Protein AF-A0A957PPC4-F1 (afdb_monomer)

Radius of gyration: 16.41 Å; Cα contacts (8 Å, |Δi|>4): 65; chains: 1; bounding box: 37×29×47 Å

Structure (mmCIF, N/CA/C/O backbone):
data_AF-A0A957PPC4-F1
#
_entry.id   AF-A0A957PPC4-F1
#
loop_
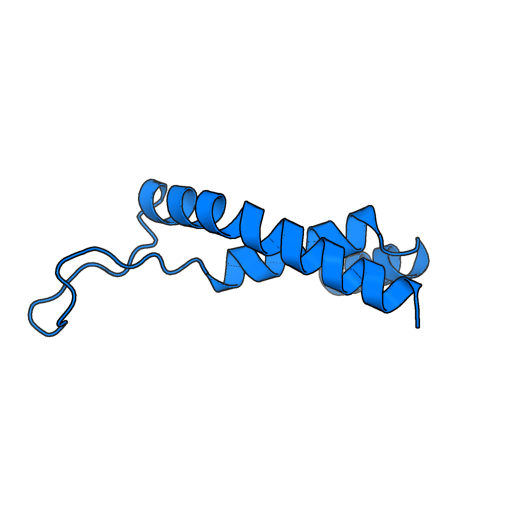_atom_site.group_PDB
_atom_site.id
_atom_site.type_symbol
_atom_site.label_atom_id
_atom_site.label_alt_id
_atom_site.label_comp_id
_atom_site.label_asym_id
_atom_site.label_entity_id
_atom_site.label_seq_id
_atom_site.pdbx_PDB_ins_code
_atom_site.Cartn_x
_atom_site.Cartn_y
_atom_site.Cartn_z
_atom_site.occupancy
_atom_site.B_iso_or_equiv
_atom_site.auth_seq_id
_atom_site.auth_comp_id
_atom_site.auth_asym_id
_atom_site.auth_atom_id
_atom_site.pdbx_PDB_model_num
ATOM 1 N N . MET A 1 1 ? 23.237 -2.535 -11.987 1.00 65.69 1 MET A N 1
ATOM 2 C CA . MET A 1 1 ? 23.130 -1.801 -10.703 1.00 65.69 1 MET A CA 1
ATOM 3 C C . MET A 1 1 ? 22.230 -0.580 -10.816 1.00 65.69 1 MET A C 1
ATOM 5 O O . MET A 1 1 ? 21.269 -0.492 -10.067 1.00 65.69 1 MET A O 1
ATOM 9 N N . THR A 1 2 ? 22.451 0.297 -11.796 1.00 79.69 2 THR A N 1
ATOM 10 C CA . THR A 1 2 ? 21.583 1.454 -12.084 1.00 79.69 2 THR A CA 1
ATOM 11 C C . THR A 1 2 ? 20.080 1.146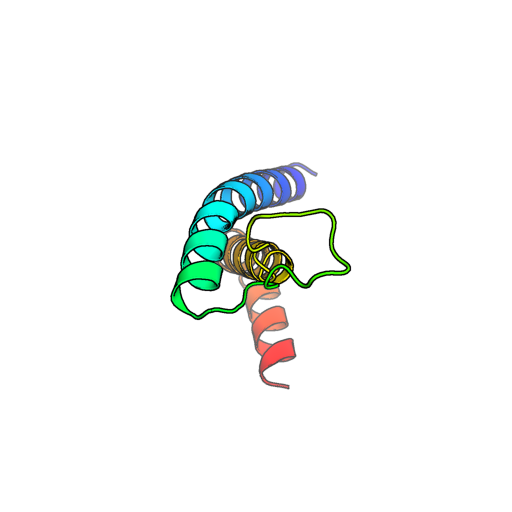 -12.244 1.00 79.69 2 THR A C 1
ATOM 13 O O . THR A 1 2 ? 19.301 1.850 -11.606 1.00 79.69 2 THR A O 1
ATOM 16 N N . PRO A 1 3 ? 19.618 0.103 -12.974 1.00 75.31 3 PRO A N 1
ATOM 17 C CA . PRO A 1 3 ? 18.178 -0.157 -13.105 1.00 75.31 3 PRO A CA 1
ATOM 18 C C . PRO A 1 3 ? 17.522 -0.578 -11.784 1.00 75.31 3 PRO A C 1
ATOM 20 O O . PRO A 1 3 ? 16.411 -0.155 -11.492 1.00 75.31 3 PRO A O 1
ATOM 23 N N . TYR A 1 4 ? 18.229 -1.340 -10.945 1.00 78.25 4 TYR A N 1
ATOM 24 C CA . TYR A 1 4 ? 17.720 -1.764 -9.638 1.00 78.25 4 TYR A CA 1
ATOM 25 C C . TYR A 1 4 ? 17.573 -0.587 -8.667 1.00 78.25 4 TYR A C 1
ATOM 27 O O . TYR A 1 4 ? 16.599 -0.524 -7.922 1.00 78.25 4 TYR A O 1
ATOM 35 N N . LEU A 1 5 ? 18.498 0.380 -8.709 1.00 83.25 5 LEU A N 1
ATOM 36 C CA . LEU A 1 5 ? 18.393 1.608 -7.916 1.00 83.25 5 LEU A CA 1
ATOM 37 C C . LEU A 1 5 ? 17.215 2.481 -8.365 1.00 83.25 5 LEU A C 1
ATOM 39 O O . LEU A 1 5 ? 16.506 3.020 -7.519 1.00 83.25 5 LEU A O 1
ATOM 43 N N . LEU A 1 6 ? 16.966 2.583 -9.675 1.00 81.25 6 LEU A N 1
ATOM 44 C CA . LEU A 1 6 ? 15.804 3.302 -10.208 1.00 81.25 6 LEU A CA 1
ATOM 45 C C . LEU A 1 6 ? 14.486 2.627 -9.806 1.00 81.25 6 LEU A C 1
ATOM 47 O O . LEU A 1 6 ? 13.553 3.311 -9.388 1.00 81.25 6 LEU A O 1
ATOM 51 N N . MET A 1 7 ? 14.429 1.293 -9.851 1.00 77.44 7 MET A N 1
ATOM 52 C CA . MET A 1 7 ? 13.282 0.524 -9.358 1.00 77.44 7 MET A CA 1
ATOM 53 C C . MET A 1 7 ? 13.045 0.776 -7.866 1.00 77.44 7 MET A C 1
ATOM 55 O O . MET A 1 7 ? 11.934 1.135 -7.485 1.00 77.44 7 MET A O 1
ATOM 59 N N . ALA A 1 8 ? 14.082 0.688 -7.029 1.00 79.62 8 ALA A N 1
ATOM 60 C CA . ALA A 1 8 ? 13.962 0.926 -5.591 1.00 79.62 8 ALA A CA 1
ATOM 61 C C . ALA A 1 8 ? 13.519 2.365 -5.265 1.00 79.62 8 ALA A C 1
ATOM 63 O O . ALA A 1 8 ? 12.617 2.566 -4.452 1.00 79.62 8 ALA A O 1
ATOM 64 N N . ALA A 1 9 ? 14.100 3.367 -5.934 1.00 85.69 9 ALA A N 1
ATOM 65 C CA . ALA A 1 9 ? 13.729 4.769 -5.753 1.00 85.69 9 ALA A CA 1
ATOM 66 C C . ALA A 1 9 ? 12.279 5.037 -6.187 1.00 85.69 9 ALA A C 1
ATOM 68 O O . ALA A 1 9 ? 11.529 5.696 -5.466 1.00 85.69 9 ALA A O 1
ATOM 69 N N . SER A 1 10 ? 11.854 4.482 -7.325 1.00 80.19 10 SER A 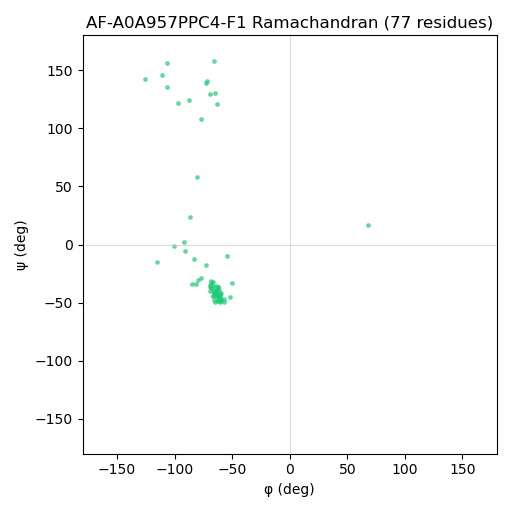N 1
ATOM 70 C CA . SER A 1 10 ? 10.468 4.605 -7.791 1.00 80.19 10 SER A CA 1
ATOM 71 C C . SER A 1 10 ? 9.477 3.939 -6.830 1.00 80.19 10 SER A C 1
ATOM 73 O O . SER A 1 10 ? 8.462 4.544 -6.487 1.00 80.19 10 SER A O 1
ATOM 75 N N . ALA A 1 11 ? 9.801 2.746 -6.319 1.00 79.38 11 ALA A N 1
ATOM 76 C CA . ALA A 1 11 ? 8.980 2.031 -5.349 1.00 79.38 11 ALA A CA 1
ATOM 77 C C . ALA A 1 11 ? 8.850 2.816 -4.038 1.00 79.38 11 ALA A C 1
ATOM 79 O O . ALA A 1 11 ? 7.760 2.885 -3.475 1.00 79.38 11 ALA A O 1
ATOM 80 N N . LEU A 1 12 ? 9.926 3.468 -3.585 1.00 83.69 12 LEU A N 1
ATOM 81 C CA . LEU A 1 12 ? 9.902 4.330 -2.405 1.00 83.69 12 LEU A CA 1
ATOM 82 C C . LEU A 1 12 ? 8.957 5.525 -2.596 1.00 83.69 12 LEU A C 1
ATOM 84 O O . LEU A 1 12 ? 8.114 5.789 -1.739 1.00 83.69 12 LEU A O 1
ATOM 88 N N . VAL A 1 13 ? 9.056 6.222 -3.732 1.00 87.44 13 VAL A N 1
ATOM 89 C CA . VAL A 1 13 ? 8.183 7.366 -4.050 1.00 87.44 13 VAL A CA 1
ATOM 90 C C . VAL A 1 13 ? 6.719 6.926 -4.136 1.00 87.44 13 VAL A C 1
ATOM 92 O O . VAL A 1 13 ? 5.842 7.559 -3.541 1.00 87.44 13 VAL A O 1
ATOM 95 N N . LEU A 1 14 ? 6.451 5.806 -4.811 1.00 83.25 14 LEU A N 1
ATOM 96 C CA . LEU A 1 14 ? 5.110 5.231 -4.920 1.00 83.25 14 LEU A CA 1
ATOM 97 C C . LEU A 1 14 ? 4.559 4.789 -3.559 1.00 83.25 14 LEU A C 1
ATOM 99 O O . LEU A 1 14 ? 3.380 5.013 -3.286 1.00 83.25 14 LEU A O 1
ATOM 103 N N . ALA A 1 15 ? 5.384 4.214 -2.683 1.00 81.81 15 ALA A N 1
ATOM 104 C CA . ALA A 1 15 ? 4.979 3.801 -1.341 1.00 81.81 15 ALA A CA 1
ATOM 105 C C . ALA A 1 15 ? 4.622 5.006 -0.466 1.00 81.81 15 ALA A C 1
ATOM 107 O O . ALA A 1 15 ? 3.569 5.008 0.180 1.00 81.81 15 ALA A O 1
ATOM 108 N N . ILE A 1 16 ? 5.437 6.063 -0.499 1.00 85.38 16 ILE A N 1
ATOM 109 C CA . ILE A 1 16 ? 5.157 7.311 0.223 1.00 85.38 16 ILE A CA 1
ATOM 110 C C . ILE A 1 16 ? 3.840 7.929 -0.264 1.00 85.38 16 ILE A C 1
ATOM 112 O O . ILE A 1 16 ? 3.024 8.329 0.564 1.00 85.38 16 ILE A O 1
ATOM 116 N N . GLY A 1 17 ? 3.585 7.945 -1.577 1.00 84.50 17 GLY A N 1
ATOM 117 C CA . GLY A 1 17 ? 2.325 8.441 -2.146 1.00 84.50 17 GLY A CA 1
ATOM 118 C C . GLY A 1 17 ? 1.110 7.551 -1.850 1.00 84.50 17 GLY A C 1
ATOM 119 O O . GLY A 1 17 ? 0.013 8.053 -1.604 1.00 84.50 17 GLY A O 1
ATOM 120 N N . SER A 1 18 ? 1.299 6.231 -1.806 1.00 81.56 18 SER A N 1
ATOM 121 C CA . SER A 1 18 ? 0.222 5.257 -1.565 1.00 81.56 18 SER A CA 1
ATOM 122 C C . SER A 1 18 ? -0.180 5.177 -0.091 1.00 81.56 18 SER A C 1
ATOM 124 O O . SER A 1 18 ? -1.340 4.913 0.221 1.00 81.56 18 SER A O 1
ATOM 126 N N . THR A 1 19 ? 0.740 5.456 0.833 1.00 84.81 19 THR A N 1
ATOM 127 C CA . THR A 1 19 ? 0.499 5.419 2.285 1.00 84.81 19 THR A CA 1
ATOM 128 C C . THR A 1 19 ? -0.651 6.335 2.751 1.00 84.81 19 THR A C 1
ATOM 130 O O . THR A 1 19 ? -1.547 5.848 3.449 1.00 84.81 19 THR A O 1
ATOM 133 N N . PRO A 1 20 ? -0.734 7.631 2.372 1.00 83.44 20 PRO A N 1
ATOM 134 C CA . PRO A 1 20 ? -1.863 8.481 2.751 1.00 83.44 20 PRO A CA 1
ATOM 135 C C . PRO A 1 20 ? -3.172 8.071 2.065 1.00 83.44 20 PRO A C 1
ATOM 137 O O . PRO A 1 20 ? -4.241 8.228 2.661 1.00 83.44 20 PRO A O 1
ATOM 140 N N . VAL A 1 21 ? -3.114 7.523 0.846 1.00 82.94 21 VAL A N 1
ATOM 141 C CA . VAL A 1 21 ? -4.297 6.995 0.146 1.00 82.94 21 VAL A CA 1
ATOM 142 C C . VAL A 1 21 ? -4.848 5.798 0.909 1.00 82.94 21 VAL A C 1
ATOM 144 O O . VAL A 1 21 ? -6.025 5.780 1.264 1.00 82.94 21 VAL A O 1
ATOM 147 N N . MET A 1 22 ? -3.984 4.848 1.255 1.00 83.38 22 MET A N 1
ATOM 148 C CA . MET A 1 22 ? -4.373 3.645 1.974 1.00 83.38 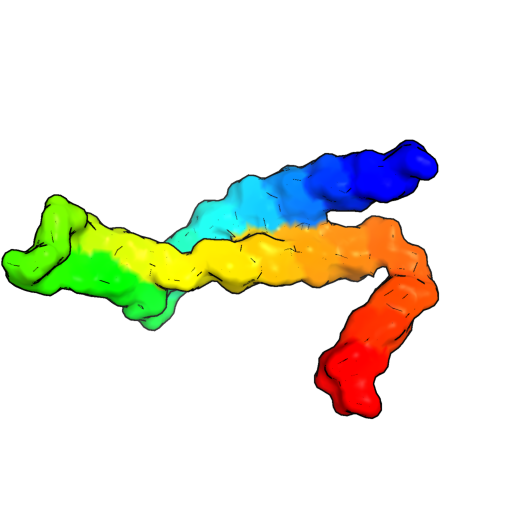22 MET A CA 1
ATOM 149 C C . MET A 1 22 ? -4.846 3.953 3.399 1.00 83.38 22 MET A C 1
ATOM 151 O O . MET A 1 22 ? -5.784 3.328 3.887 1.00 83.38 22 MET A O 1
ATOM 155 N N . ARG A 1 23 ? -4.294 4.991 4.039 1.00 82.19 23 ARG A N 1
ATOM 156 C CA . ARG A 1 23 ? -4.822 5.531 5.301 1.00 82.19 23 ARG A CA 1
ATOM 157 C C . ARG A 1 23 ? -6.256 6.049 5.152 1.00 82.19 23 ARG A C 1
ATOM 159 O O . ARG A 1 23 ? -7.094 5.745 5.997 1.00 82.19 23 ARG A O 1
ATOM 166 N N . LYS A 1 24 ? -6.563 6.809 4.093 1.00 83.06 24 LYS A N 1
ATOM 167 C CA . LYS A 1 24 ? -7.935 7.286 3.825 1.00 83.06 24 LYS A CA 1
ATOM 168 C C . LYS A 1 24 ? -8.888 6.126 3.537 1.00 83.06 24 LYS A C 1
ATOM 170 O O . LYS A 1 24 ? -10.004 6.131 4.043 1.00 83.06 24 LYS A O 1
ATOM 175 N N . VAL A 1 25 ? -8.441 5.135 2.767 1.00 83.50 25 VAL A N 1
ATOM 176 C CA . VAL A 1 25 ? -9.194 3.903 2.481 1.00 83.50 25 VAL A CA 1
ATOM 177 C C . VAL A 1 25 ? -9.478 3.144 3.779 1.00 83.50 25 VAL A C 1
ATOM 179 O O . VAL A 1 25 ? -10.631 2.827 4.044 1.00 83.50 25 VAL A O 1
ATOM 182 N N . ALA A 1 26 ? -8.475 2.943 4.637 1.00 83.50 26 ALA A N 1
ATOM 183 C CA . ALA A 1 26 ? -8.630 2.249 5.917 1.00 83.50 26 ALA A CA 1
ATOM 184 C C . ALA A 1 26 ? -9.694 2.907 6.799 1.00 83.50 26 ALA A C 1
ATOM 186 O O . ALA A 1 26 ? -10.583 2.230 7.303 1.00 83.50 26 ALA A O 1
ATOM 187 N N . ILE A 1 27 ? -9.645 4.236 6.925 1.00 82.88 27 ILE A N 1
ATOM 188 C CA . ILE A 1 27 ? -10.627 5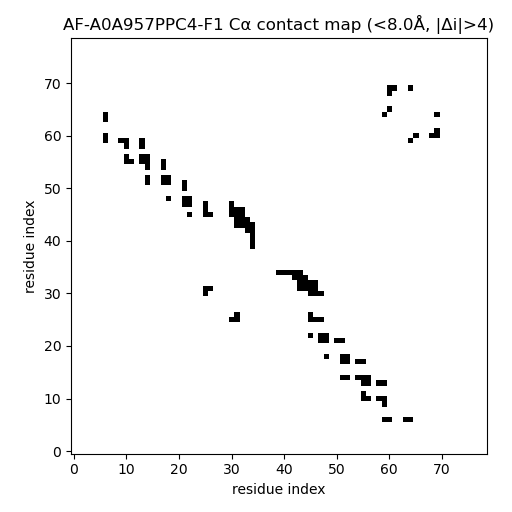.000 7.703 1.00 82.88 27 ILE A CA 1
ATOM 189 C C . ILE A 1 27 ? -12.016 4.922 7.054 1.00 82.88 27 ILE A C 1
ATOM 191 O O . ILE A 1 27 ? -13.005 4.732 7.755 1.00 82.88 27 ILE A O 1
ATOM 195 N N . ARG A 1 28 ? -12.104 5.030 5.721 1.00 82.44 28 ARG A N 1
ATOM 196 C CA . ARG A 1 28 ? -13.382 5.025 4.991 1.00 82.44 28 ARG A CA 1
ATOM 197 C C . ARG A 1 28 ? -14.095 3.675 5.028 1.00 82.44 28 ARG A C 1
ATOM 199 O O . ARG A 1 28 ? -15.317 3.655 5.103 1.00 82.44 28 ARG A O 1
ATOM 206 N N . TYR A 1 29 ? -13.348 2.577 4.975 1.00 83.00 29 TYR A N 1
ATOM 207 C CA . TYR A 1 29 ? -13.888 1.217 5.049 1.00 83.00 29 TYR A CA 1
ATOM 208 C C . TYR A 1 29 ? -13.939 0.665 6.482 1.00 83.00 29 TYR A C 1
ATOM 210 O O . TYR A 1 29 ? -14.314 -0.486 6.673 1.00 83.00 29 TYR A O 1
ATOM 218 N N . GLY A 1 30 ? -13.555 1.455 7.493 1.00 78.19 30 GLY A N 1
ATOM 219 C CA . GLY A 1 30 ? -13.557 1.015 8.891 1.00 78.19 30 GLY A CA 1
ATOM 220 C C . GLY A 1 30 ? -12.514 -0.062 9.212 1.00 78.19 30 GLY A C 1
ATOM 221 O O . GLY A 1 30 ? -12.599 -0.692 10.262 1.00 78.19 30 GLY A O 1
ATOM 222 N N . VAL A 1 31 ? -11.508 -0.258 8.349 1.00 82.06 31 VAL A N 1
ATOM 223 C CA . VAL A 1 31 ? -10.368 -1.172 8.565 1.00 82.06 31 VAL A CA 1
ATOM 224 C C . VAL A 1 31 ? -9.339 -0.490 9.470 1.00 82.06 31 VAL A C 1
ATOM 226 O O . VAL A 1 31 ? -8.183 -0.231 9.113 1.00 82.06 31 VAL A O 1
ATOM 229 N N . VAL A 1 32 ? -9.813 -0.118 10.651 1.00 81.38 32 VAL A N 1
ATOM 230 C CA . VAL A 1 32 ? -9.059 0.577 11.683 1.00 81.38 32 VAL A CA 1
ATOM 231 C C . VAL A 1 32 ? -9.158 -0.205 12.979 1.00 81.38 32 VAL A C 1
ATOM 233 O O . VAL A 1 32 ? -10.197 -0.764 13.318 1.00 81.38 32 VAL A O 1
ATOM 236 N N . ASP A 1 33 ? -8.061 -0.230 13.714 1.00 79.38 33 ASP A N 1
ATOM 237 C CA . ASP A 1 33 ? -8.032 -0.756 15.061 1.00 79.38 33 ASP A CA 1
ATOM 238 C C . ASP A 1 33 ? -8.657 0.273 16.006 1.00 79.38 33 ASP A C 1
ATOM 240 O O . ASP A 1 33 ? -8.092 1.348 16.241 1.00 79.38 33 ASP A O 1
ATOM 244 N N . ALA A 1 34 ? -9.863 -0.031 16.487 1.00 73.06 34 ALA A N 1
ATOM 245 C CA . ALA A 1 34 ? -10.606 0.846 17.375 1.00 73.06 34 ALA A CA 1
ATOM 246 C C . ALA A 1 34 ? -9.981 0.854 18.785 1.00 73.06 34 ALA A C 1
ATOM 248 O O . ALA A 1 34 ? -9.607 -0.198 19.319 1.00 73.06 34 ALA A O 1
ATOM 249 N N . PRO A 1 35 ? -9.888 2.027 19.431 1.00 72.06 35 PRO A N 1
ATOM 250 C CA . PRO A 1 35 ? -9.358 2.120 20.782 1.00 72.06 35 PRO A CA 1
ATOM 251 C C . PRO A 1 35 ? -10.263 1.342 21.749 1.00 72.06 35 PRO A C 1
ATOM 253 O O . PRO A 1 35 ? -11.456 1.602 21.867 1.00 72.06 35 PRO A O 1
ATOM 256 N N . THR A 1 36 ? -9.692 0.350 22.431 1.00 70.12 36 THR A N 1
ATOM 257 C CA . THR A 1 36 ? -10.358 -0.430 23.490 1.00 70.12 36 THR A CA 1
ATOM 258 C C . THR A 1 36 ? -9.786 -0.001 24.841 1.00 70.12 36 THR A C 1
ATOM 260 O O . THR A 1 36 ? -8.637 0.423 24.890 1.00 70.12 36 THR A O 1
ATOM 263 N N . ALA A 1 37 ? -10.511 -0.179 25.950 1.00 66.88 37 ALA A N 1
ATOM 264 C CA . ALA A 1 37 ? -10.095 0.217 27.310 1.00 66.88 37 ALA A CA 1
ATOM 265 C C . ALA A 1 37 ? -8.723 -0.327 27.793 1.00 66.88 37 ALA A C 1
ATOM 267 O O . ALA A 1 37 ? -8.219 0.100 28.824 1.00 66.88 37 ALA A O 1
ATOM 268 N N . ARG A 1 38 ? -8.105 -1.260 27.053 1.00 71.94 38 ARG A N 1
ATOM 269 C CA . ARG A 1 38 ? -6.748 -1.788 27.284 1.00 71.94 38 ARG A CA 1
ATOM 270 C C . ARG A 1 38 ? -5.655 -1.187 26.380 1.00 71.94 38 ARG A C 1
ATOM 272 O O . ARG A 1 38 ? -4.501 -1.583 26.508 1.00 71.94 38 ARG A O 1
ATOM 279 N N . LYS A 1 39 ? -5.984 -0.280 25.453 1.00 64.75 39 LYS A N 1
ATOM 280 C CA . LYS A 1 39 ? -5.038 0.311 24.489 1.00 64.75 39 LYS A CA 1
ATOM 281 C C . LYS A 1 39 ? -4.714 1.759 24.865 1.00 64.75 39 LYS A C 1
ATOM 283 O O . LYS A 1 39 ? -5.602 2.543 25.163 1.00 64.75 39 LYS A O 1
ATOM 288 N N . ILE A 1 40 ? -3.427 2.102 24.807 1.00 74.19 40 ILE A N 1
ATOM 289 C CA . ILE A 1 40 ? -2.870 3.419 25.181 1.00 74.19 40 ILE A CA 1
ATOM 290 C C . ILE A 1 40 ? -3.220 4.513 24.149 1.00 74.19 40 ILE A C 1
ATOM 292 O O . ILE A 1 40 ? -3.129 5.705 24.426 1.00 74.19 40 ILE A O 1
ATOM 296 N N . HIS A 1 41 ? -3.617 4.112 22.939 1.00 64.44 41 HIS A N 1
ATOM 297 C CA . HIS A 1 41 ? -3.947 5.018 21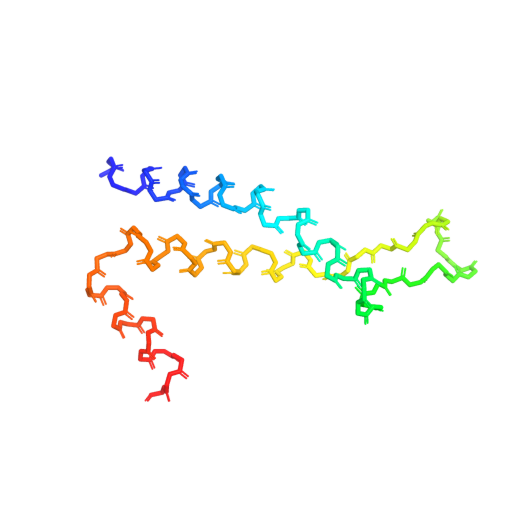.845 1.00 64.44 41 HIS A CA 1
ATOM 298 C C . HIS A 1 41 ? -5.421 5.422 21.917 1.00 64.44 41 HIS A C 1
ATOM 300 O O . HIS A 1 41 ? -6.294 4.562 21.884 1.00 64.44 41 HIS A O 1
ATOM 306 N N . ALA A 1 42 ? -5.694 6.729 21.962 1.00 65.44 42 ALA A N 1
ATOM 307 C CA . ALA A 1 42 ? -7.052 7.283 21.947 1.00 65.44 42 ALA A CA 1
ATOM 308 C C . ALA A 1 42 ? -7.643 7.423 20.529 1.00 65.44 42 ALA A C 1
ATOM 310 O O . ALA A 1 42 ? -8.833 7.673 20.372 1.00 65.44 42 ALA A O 1
ATOM 311 N N . SER A 1 43 ? -6.816 7.289 19.487 1.00 72.06 43 SER A N 1
ATOM 312 C CA . SER A 1 43 ? -7.220 7.430 18.083 1.00 72.06 43 SER A CA 1
ATOM 313 C C . SER A 1 43 ? -7.172 6.090 17.342 1.00 72.06 43 SER A C 1
ATOM 315 O O . SER A 1 43 ? -6.278 5.288 17.615 1.00 72.06 43 SER A O 1
ATOM 317 N N . PRO A 1 44 ? -8.088 5.855 16.384 1.00 72.56 44 PRO A N 1
ATOM 318 C CA . PRO A 1 44 ? -8.112 4.632 15.591 1.00 72.56 44 PRO A CA 1
ATOM 319 C C . PRO A 1 44 ? -6.859 4.506 14.712 1.00 72.56 44 PRO A C 1
ATOM 321 O O . PRO A 1 44 ? -6.498 5.442 13.988 1.00 72.56 44 PRO A O 1
ATOM 324 N N . VAL A 1 45 ? -6.201 3.345 14.760 1.00 79.75 45 VAL A N 1
ATOM 325 C CA . VAL A 1 45 ? -4.963 3.079 14.006 1.00 79.75 45 VAL A CA 1
ATOM 326 C C . VAL A 1 45 ? -5.303 2.328 12.711 1.00 79.75 45 VAL A C 1
ATOM 328 O O . VAL A 1 45 ? -5.896 1.255 12.772 1.00 79.75 45 VAL A O 1
ATOM 331 N N . PRO A 1 46 ? -4.967 2.853 11.520 1.00 81.06 46 PRO A N 1
ATOM 332 C CA . PRO A 1 46 ? -5.272 2.190 10.252 1.00 81.06 46 PRO A CA 1
ATOM 333 C C . PRO A 1 46 ? -4.442 0.911 10.066 1.00 81.06 46 PRO A C 1
ATOM 335 O O . PRO A 1 46 ? -3.218 0.945 10.169 1.00 81.06 46 PRO A O 1
ATOM 338 N N . LEU A 1 47 ? -5.098 -0.204 9.729 1.00 81.69 47 LEU A N 1
ATOM 339 C CA . LEU A 1 47 ? -4.459 -1.528 9.616 1.00 81.69 47 LEU A CA 1
ATOM 340 C C . LEU A 1 47 ? -3.929 -1.849 8.203 1.00 81.69 47 LEU A C 1
ATOM 342 O O . LEU A 1 47 ? -3.257 -2.855 8.001 1.00 81.69 47 LEU A O 1
ATOM 346 N N . LEU A 1 48 ? -4.185 -0.993 7.208 1.00 83.06 48 LEU A N 1
ATOM 347 C CA . LEU A 1 48 ? -3.855 -1.252 5.796 1.00 83.06 48 LEU A CA 1
ATOM 348 C C . LEU A 1 48 ? -2.426 -0.841 5.376 1.00 83.06 48 LEU A C 1
ATOM 350 O O . LEU A 1 48 ? -2.168 -0.608 4.197 1.00 83.06 48 LEU A O 1
ATOM 354 N N . GLY A 1 49 ? -1.474 -0.761 6.309 1.00 77.56 49 GLY A N 1
ATOM 355 C CA . GLY A 1 49 ? -0.086 -0.387 5.993 1.00 77.56 49 GLY A CA 1
ATOM 356 C C . GLY A 1 49 ? 0.589 -1.353 5.009 1.00 77.56 49 GLY A C 1
ATOM 357 O O . GLY A 1 49 ? 1.157 -0.923 4.007 1.00 77.56 49 GLY A O 1
ATOM 358 N N . GLY A 1 50 ? 0.453 -2.665 5.238 1.00 81.19 50 GLY A N 1
ATOM 359 C CA . GLY A 1 50 ? 1.002 -3.691 4.341 1.00 81.19 50 GLY A CA 1
ATOM 360 C C . GLY A 1 50 ? 0.403 -3.642 2.931 1.00 81.19 50 GLY A C 1
ATOM 361 O O . GLY A 1 50 ? 1.125 -3.785 1.948 1.00 81.19 50 GLY A O 1
ATOM 362 N N . GLY A 1 51 ? -0.895 -3.334 2.820 1.00 80.69 51 GLY A N 1
ATOM 363 C CA . GLY A 1 51 ? -1.559 -3.132 1.530 1.00 80.69 51 GLY A CA 1
ATOM 364 C C . GLY A 1 51 ? -0.979 -1.953 0.746 1.00 80.69 51 GLY A C 1
ATOM 365 O O . GLY A 1 51 ? -0.831 -2.042 -0.469 1.00 80.69 51 GLY A O 1
ATOM 366 N N . ALA A 1 52 ? -0.585 -0.870 1.427 1.00 79.38 52 ALA A N 1
ATOM 367 C CA . ALA A 1 52 ? 0.051 0.277 0.778 1.00 79.38 52 ALA A CA 1
ATOM 368 C C . ALA A 1 52 ? 1.395 -0.100 0.135 1.00 79.38 52 ALA A C 1
ATOM 370 O O . ALA A 1 52 ? 1.667 0.293 -0.999 1.00 79.38 52 ALA A O 1
ATOM 371 N N . ILE A 1 53 ? 2.211 -0.887 0.846 1.00 81.38 53 ILE A N 1
ATOM 372 C CA . ILE A 1 53 ? 3.516 -1.357 0.360 1.00 81.38 53 ILE A CA 1
ATOM 373 C C . ILE A 1 53 ? 3.329 -2.317 -0.816 1.00 81.38 53 ILE A C 1
ATOM 375 O O . ILE A 1 53 ? 4.005 -2.183 -1.833 1.00 81.38 53 ILE A O 1
ATOM 379 N N . TYR A 1 54 ? 2.381 -3.248 -0.703 1.00 83.25 54 TYR A N 1
ATOM 380 C CA . TYR A 1 54 ? 2.094 -4.214 -1.757 1.00 83.25 54 TYR A CA 1
ATOM 381 C C . TYR A 1 54 ? 1.645 -3.543 -3.058 1.00 83.25 54 TYR A C 1
ATOM 383 O O . TYR A 1 54 ? 2.192 -3.823 -4.122 1.00 83.25 54 TYR A O 1
ATOM 391 N N . VAL A 1 55 ? 0.700 -2.602 -2.972 1.00 82.25 55 VAL A N 1
ATOM 392 C CA . VAL A 1 55 ? 0.226 -1.846 -4.139 1.00 82.25 55 VAL A CA 1
ATOM 393 C C . VAL A 1 55 ? 1.363 -1.038 -4.762 1.00 82.25 55 VAL A C 1
ATOM 395 O O . VAL A 1 55 ? 1.532 -1.069 -5.978 1.00 82.25 55 VAL A O 1
ATOM 398 N N . ALA A 1 56 ? 2.181 -0.362 -3.952 1.00 80.56 56 ALA A N 1
ATOM 399 C CA . ALA A 1 56 ? 3.326 0.390 -4.457 1.00 80.56 56 ALA A CA 1
ATOM 400 C C . ALA A 1 56 ? 4.349 -0.503 -5.173 1.00 80.56 56 ALA A C 1
ATOM 402 O O . ALA A 1 56 ? 4.868 -0.117 -6.219 1.00 80.56 56 ALA A O 1
ATOM 403 N N . PHE A 1 57 ? 4.603 -1.704 -4.649 1.00 81.25 57 PHE A N 1
ATOM 404 C CA . PHE A 1 57 ? 5.494 -2.682 -5.266 1.00 81.25 57 PHE A CA 1
ATOM 405 C C . PHE A 1 57 ? 4.948 -3.206 -6.601 1.00 81.25 57 PHE A C 1
ATOM 407 O O . PHE A 1 57 ? 5.665 -3.191 -7.600 1.00 81.25 57 PHE A O 1
ATOM 414 N N . VAL A 1 58 ? 3.672 -3.602 -6.646 1.00 81.94 58 VAL A N 1
ATOM 415 C CA . VAL A 1 58 ? 3.017 -4.066 -7.881 1.00 81.94 58 VAL A CA 1
ATOM 416 C C . VAL A 1 58 ? 3.010 -2.963 -8.940 1.00 81.94 58 VAL A C 1
ATOM 418 O O . VAL A 1 58 ? 3.340 -3.221 -10.095 1.00 81.94 58 VAL A O 1
ATOM 421 N N . LEU A 1 59 ? 2.706 -1.719 -8.557 1.00 80.44 59 LEU A N 1
ATOM 422 C CA . LEU A 1 59 ? 2.761 -0.577 -9.471 1.00 80.44 59 LEU A CA 1
ATOM 423 C C . LEU A 1 59 ? 4.188 -0.318 -9.969 1.00 80.44 59 LEU A C 1
ATOM 425 O O . LEU A 1 59 ? 4.381 -0.130 -11.166 1.00 80.44 59 LEU A O 1
ATOM 429 N N . ALA A 1 60 ? 5.195 -0.355 -9.094 1.00 80.75 60 ALA A N 1
ATOM 430 C CA . ALA A 1 60 ? 6.588 -0.189 -9.504 1.00 80.75 60 ALA A CA 1
ATOM 431 C C . ALA A 1 60 ? 7.020 -1.273 -10.507 1.00 80.75 60 ALA A C 1
ATOM 433 O O . ALA A 1 60 ? 7.664 -0.961 -11.507 1.00 80.75 60 ALA A O 1
ATOM 434 N N . LEU A 1 61 ? 6.618 -2.530 -10.293 1.00 78.94 61 LEU A N 1
ATOM 435 C CA . LEU A 1 61 ? 6.898 -3.621 -11.227 1.00 78.94 61 LEU A CA 1
ATOM 436 C C . LEU A 1 61 ? 6.127 -3.499 -12.544 1.00 78.94 61 LEU A C 1
ATOM 438 O O . LEU A 1 61 ? 6.684 -3.807 -13.591 1.00 78.94 61 LEU A O 1
ATOM 442 N N . LEU A 1 62 ? 4.883 -3.025 -12.532 1.00 77.81 62 LEU A N 1
ATOM 443 C CA . LEU A 1 62 ? 4.117 -2.820 -13.765 1.00 77.81 62 LEU A CA 1
ATOM 444 C C . LEU A 1 62 ? 4.667 -1.667 -14.613 1.00 77.81 62 LEU A C 1
ATOM 446 O O . LEU A 1 62 ? 4.703 -1.774 -15.836 1.00 77.81 62 LEU A O 1
ATOM 450 N N . PHE A 1 63 ? 5.086 -0.568 -13.980 1.00 75.88 63 PHE A N 1
ATOM 451 C CA . PHE A 1 63 ? 5.562 0.623 -14.689 1.00 75.88 63 PHE A CA 1
ATOM 452 C C . PHE A 1 63 ? 7.043 0.559 -15.073 1.00 75.88 63 PHE A C 1
ATOM 454 O O . PHE A 1 63 ? 7.423 1.106 -16.107 1.00 75.88 63 PHE A O 1
ATOM 461 N N . LEU A 1 64 ? 7.881 -0.072 -14.246 1.00 72.88 64 LEU A N 1
ATOM 462 C CA . LEU A 1 64 ? 9.335 -0.110 -14.433 1.00 72.88 64 LEU A CA 1
ATOM 463 C C . LEU A 1 64 ? 9.886 -1.513 -14.704 1.00 72.88 64 LEU A C 1
ATOM 465 O O . LEU A 1 64 ? 11.037 -1.646 -15.126 1.00 72.88 64 LEU A O 1
ATOM 469 N N . GLY A 1 65 ? 9.103 -2.561 -14.452 1.00 70.38 65 GLY A N 1
ATOM 470 C CA . GLY A 1 65 ? 9.495 -3.932 -14.737 1.00 70.38 65 GLY A CA 1
ATOM 471 C C . GLY A 1 65 ? 9.499 -4.208 -16.235 1.00 70.38 65 GLY A C 1
ATOM 472 O O . GLY A 1 65 ? 8.646 -3.757 -16.997 1.00 70.38 65 GLY A O 1
ATOM 473 N N . ASN A 1 66 ? 10.493 -4.973 -16.673 1.00 73.62 66 ASN A N 1
ATOM 474 C CA . ASN A 1 66 ? 10.551 -5.449 -18.048 1.00 73.62 66 ASN A CA 1
ATOM 475 C C . ASN A 1 66 ? 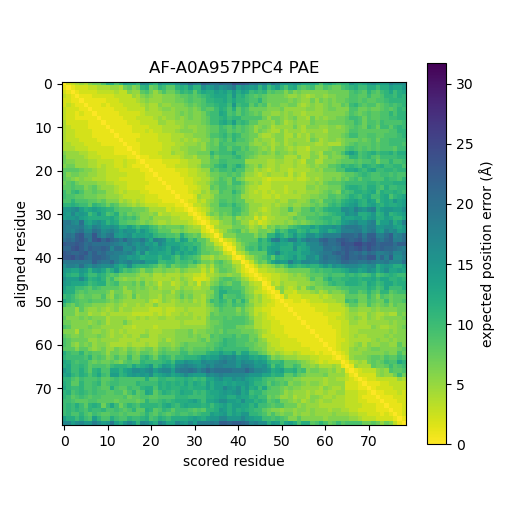9.390 -6.426 -18.330 1.00 73.62 66 ASN A C 1
ATOM 477 O O . ASN A 1 66 ? 8.900 -7.079 -17.406 1.00 73.62 66 ASN A O 1
ATOM 481 N N . ARG A 1 67 ? 9.004 -6.608 -19.604 1.00 72.44 67 ARG A N 1
ATOM 482 C CA . ARG A 1 67 ? 7.9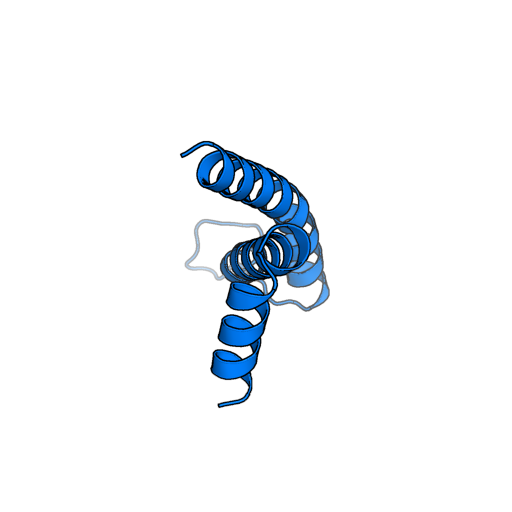06 -7.519 -20.011 1.00 72.44 67 ARG A CA 1
ATOM 483 C C . ARG A 1 67 ? 8.025 -8.927 -19.415 1.00 72.44 67 ARG A C 1
ATOM 485 O O . ARG A 1 67 ? 7.017 -9.544 -19.105 1.00 72.44 67 ARG A O 1
ATOM 492 N N . PHE A 1 68 ? 9.253 -9.407 -19.226 1.00 71.62 68 PHE A N 1
ATOM 493 C CA . PHE A 1 68 ? 9.531 -10.698 -18.601 1.00 71.62 68 PHE A CA 1
ATOM 494 C C . PHE A 1 68 ? 9.033 -10.780 -17.144 1.00 71.62 68 PHE A C 1
ATOM 496 O O . PHE A 1 68 ? 8.303 -11.703 -16.804 1.00 71.62 68 PHE A O 1
ATOM 503 N N . TYR A 1 69 ? 9.334 -9.774 -16.315 1.00 75.44 69 TYR A N 1
ATOM 504 C CA . TYR A 1 69 ? 8.921 -9.738 -14.906 1.00 75.44 69 TYR A CA 1
ATOM 505 C C . TYR A 1 69 ? 7.411 -9.561 -14.736 1.00 75.44 69 TYR A C 1
ATOM 507 O O . TYR A 1 69 ? 6.823 -10.087 -13.796 1.00 75.44 69 TYR A O 1
ATOM 515 N N . ILE A 1 70 ? 6.770 -8.831 -15.653 1.00 75.94 70 ILE A N 1
ATOM 516 C CA . ILE A 1 70 ? 5.313 -8.664 -15.646 1.00 75.94 70 ILE A CA 1
ATOM 517 C C . ILE A 1 70 ? 4.635 -10.007 -15.932 1.00 75.94 70 ILE A C 1
ATOM 519 O O . ILE A 1 70 ? 3.680 -10.360 -15.247 1.00 75.94 70 ILE A O 1
ATOM 523 N N . ASN A 1 71 ? 5.151 -10.779 -16.892 1.00 80.38 71 ASN A N 1
ATOM 524 C CA . ASN A 1 71 ? 4.610 -12.099 -17.211 1.00 80.38 71 ASN A CA 1
ATOM 525 C C . ASN A 1 71 ? 4.788 -13.088 -16.050 1.00 80.38 71 ASN A C 1
ATOM 527 O O . ASN A 1 71 ? 3.847 -13.814 -15.750 1.00 80.38 71 ASN A O 1
ATOM 531 N N . GLU A 1 72 ? 5.939 -13.077 -15.368 1.00 82.00 72 GLU A N 1
ATOM 532 C CA . GLU A 1 72 ? 6.155 -13.883 -14.155 1.00 82.00 72 GLU A CA 1
ATOM 533 C C . GLU A 1 72 ? 5.172 -13.509 -13.042 1.00 82.00 72 GLU A C 1
ATOM 535 O O . GLU A 1 72 ? 4.529 -14.381 -12.458 1.00 82.00 72 GLU A O 1
ATOM 540 N N . LEU A 1 73 ? 4.992 -12.212 -12.782 1.00 81.75 73 LEU A N 1
ATOM 541 C CA . LEU A 1 73 ? 4.038 -11.734 -11.784 1.00 81.75 73 LEU A CA 1
ATOM 542 C C . LEU A 1 73 ? 2.621 -12.196 -12.134 1.00 81.75 73 LEU A C 1
ATOM 544 O O . LEU A 1 73 ? 1.940 -12.768 -11.289 1.00 81.75 73 LEU A O 1
ATOM 548 N N . VAL A 1 74 ? 2.192 -12.022 -13.385 1.00 82.06 74 VAL A N 1
ATOM 549 C CA . VAL A 1 74 ? 0.875 -12.489 -13.838 1.00 82.06 74 VAL A CA 1
ATOM 550 C C . VAL A 1 74 ? 0.752 -14.007 -13.693 1.00 82.06 74 VAL A C 1
ATOM 552 O O . VAL A 1 74 ? -0.264 -14.463 -13.178 1.00 82.06 74 VAL A O 1
ATOM 555 N N . SER A 1 75 ? 1.778 -14.788 -14.047 1.00 83.69 75 SER A N 1
ATOM 556 C CA . SER A 1 75 ? 1.745 -16.245 -13.861 1.00 83.69 75 SER A CA 1
ATOM 557 C C . SER A 1 75 ? 1.649 -16.659 -12.393 1.00 83.69 75 SER A C 1
ATOM 559 O O . SER A 1 75 ? 0.876 -17.550 -12.079 1.00 83.69 75 SER A O 1
ATOM 561 N N . ILE A 1 76 ? 2.330 -15.970 -11.472 1.00 86.56 76 ILE A N 1
ATOM 562 C CA . ILE A 1 76 ? 2.256 -16.274 -10.032 1.00 86.56 76 ILE A CA 1
ATOM 563 C C . ILE A 1 76 ? 0.838 -16.048 -9.488 1.00 86.56 76 ILE A C 1
ATOM 565 O O . ILE A 1 76 ? 0.39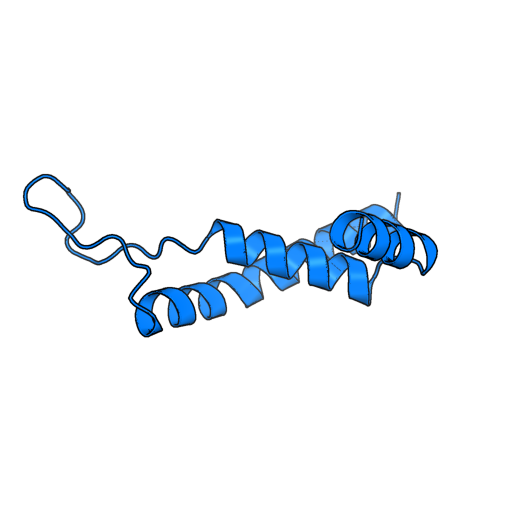0 -16.778 -8.607 1.00 86.56 76 ILE A O 1
ATOM 569 N N . PHE A 1 77 ? 0.131 -15.033 -9.988 1.00 83.06 77 PHE A N 1
ATOM 570 C CA . PHE A 1 77 ? -1.235 -14.736 -9.551 1.00 83.06 77 PHE A CA 1
ATOM 571 C C . PHE A 1 77 ? -2.298 -15.604 -10.222 1.00 83.06 77 PHE A C 1
ATOM 573 O O . PHE A 1 77 ? -3.327 -15.875 -9.604 1.00 83.06 77 PHE A O 1
ATOM 580 N N . VAL A 1 78 ? -2.089 -15.975 -11.486 1.00 87.88 78 VAL A N 1
ATOM 581 C CA . VAL A 1 78 ? -3.029 -16.801 -12.255 1.00 87.88 78 VAL A CA 1
ATOM 582 C C . VAL A 1 78 ? -2.887 -18.285 -11.896 1.00 87.88 78 VAL A C 1
ATOM 584 O O . VAL A 1 78 ? -3.901 -18.984 -11.882 1.00 87.88 78 VAL A O 1
ATOM 587 N N . GLY A 1 79 ? -1.678 -18.724 -11.524 1.00 74.00 79 GLY A N 1
ATOM 588 C CA . GLY A 1 79 ? -1.332 -20.129 -11.300 1.00 74.00 79 GLY A CA 1
ATOM 589 C C . GLY A 1 79 ? -0.766 -20.775 -12.553 1.00 74.00 79 GLY A C 1
ATOM 590 O O . GLY A 1 79 ? -1.498 -20.827 -13.566 1.00 74.00 79 GLY A O 1
#

Solvent-accessible surface area (backbone atoms only — not comparable to full-atom values): 4394 Å² total; per-residue (Å²): 110,70,68,60,51,52,48,51,53,50,24,50,55,38,25,62,62,31,42,63,52,30,44,52,49,13,61,74,72,61,45,40,49,69,59,46,103,88,51,96,50,89,60,67,44,58,67,37,58,67,56,16,49,51,52,16,46,53,49,35,39,66,75,69,39,54,75,68,58,45,52,51,53,50,43,70,74,72,104

Nearest PDB structures (foldseek):
  6rw9-assembly1_A  TM=3.002E-01  e=6.286E+00  Morganella morganii subsp. morganii

pLDDT: mean 78.98, std 5.44, range [64.44, 87.88]

Secondary structure (DSSP, 8-state):
-HHHHHHHHHHHHHHHHHHHHHHHHHHHTT-EE---TT-S-SSPEE-THHHHHHHHHHHHHHHHS-HHHHHHHHHHHH-

Foldseek 3Di:
DVLVVVLVVQLVVQLVVLQVVQVVVQVVVVQWQADDPPDPDNDTHRPCSVVSSVVSNLVSCVVSNDPVSPVVVVVVVVD

Sequence (79 aa):
MTPYLLMAASALVLAIGSTPVMRKVAIRYGVVDAPTARKIHASPVPLLGGGAIYVAFVLALLFLGNRFYINELVSIFVG

Mean predicted aligned error: 7.89 Å